Protein AF-I3I9P4-F1 (afdb_monomer_lite)

Radius of gyration: 18.47 Å; chains: 1; bounding box: 35×52×43 Å

Sequence (115 aa):
MPEIFTAGIQPRVQVLSPILERHYDFEEGPTPHVYRNDENPLLPYLCLFDSDANEWTPEDSIAETTIPWTERWLINYEFWIATGKWAGGGRHVVQRKFENPELIFDGQEAIQSNY

Foldseek 3Di:
DDDDQVPPQDDFDWDPPPQQAADPPFPQTGAHAFAADPVDRSTTGHNQDDSVVVPDDNPDDCVVGVVVSVVLSVVQSVVCVVPSDGDSDDDDPPPPPPPPVPPDDDDDDDDDDDD

pLDDT: mean 75.23, std 23.85, range [28.56, 96.94]

Secondary structure (DSSP, 8-state):
------TTTS------SSPPP--TTSTT-SSSSEE--SS-TTSPEE--S-GGGT---TTS-TTTTHHHHHHHHHHHHHHHHHHS---S------------TT-------------

Structure (mmCIF, N/CA/C/O backbone):
data_AF-I3I9P4-F1
#
_entry.id   AF-I3I9P4-F1
#
loop_
_atom_site.group_PDB
_atom_site.id
_atom_site.type_symbol
_atom_site.label_atom_id
_atom_site.label_alt_id
_atom_site.label_comp_id
_atom_site.label_asym_id
_atom_site.label_entity_id
_atom_site.label_seq_id
_atom_site.pdbx_PDB_ins_code
_atom_site.Cartn_x
_atom_site.Cartn_y
_atom_site.Cartn_z
_atom_site.occupancy
_atom_site.B_iso_or_equiv
_atom_site.auth_seq_id
_atom_site.auth_comp_id
_atom_site.auth_asym_id
_atom_site.auth_atom_id
_atom_site.pdbx_PDB_model_num
ATOM 1 N N . MET A 1 1 ? 16.601 -21.683 -18.350 1.00 36.00 1 MET A N 1
ATOM 2 C CA . MET A 1 1 ? 17.228 -21.063 -17.163 1.00 36.00 1 MET A CA 1
ATOM 3 C C . MET A 1 1 ? 16.180 -21.071 -16.068 1.00 36.00 1 MET A C 1
ATOM 5 O O . MET A 1 1 ? 15.057 -20.729 -16.410 1.00 36.00 1 MET A O 1
ATOM 9 N N . PRO A 1 2 ? 16.461 -21.525 -14.837 1.00 34.66 2 PRO A N 1
ATOM 10 C CA . PRO A 1 2 ? 15.457 -21.465 -13.785 1.00 34.66 2 PRO A CA 1
ATOM 11 C C . PRO A 1 2 ? 15.287 -20.007 -13.343 1.00 34.66 2 PRO A C 1
ATOM 13 O O . PRO A 1 2 ? 16.272 -19.292 -13.155 1.00 34.66 2 PRO A O 1
ATOM 16 N N . GLU A 1 3 ? 14.033 -19.577 -13.260 1.00 35.78 3 GLU A N 1
ATOM 17 C CA . GLU A 1 3 ? 13.611 -18.226 -12.900 1.00 35.78 3 GLU A CA 1
ATOM 18 C C . GLU A 1 3 ? 13.972 -17.944 -11.440 1.00 35.78 3 GLU A C 1
ATOM 20 O O . GLU A 1 3 ? 13.545 -18.635 -10.514 1.00 35.78 3 GLU A O 1
ATOM 25 N N . ILE A 1 4 ? 14.831 -16.950 -11.239 1.00 38.56 4 ILE A N 1
ATOM 26 C CA . ILE A 1 4 ? 15.188 -16.462 -9.914 1.00 38.56 4 ILE A CA 1
ATOM 27 C C . ILE A 1 4 ? 14.040 -15.556 -9.474 1.00 38.56 4 ILE A C 1
ATOM 29 O O . ILE A 1 4 ? 13.813 -14.517 -10.086 1.00 38.56 4 ILE A O 1
ATOM 33 N N . PHE A 1 5 ? 13.322 -15.959 -8.426 1.00 42.62 5 PHE A N 1
ATOM 34 C CA . PHE A 1 5 ? 12.265 -15.165 -7.801 1.00 42.62 5 PHE A CA 1
ATOM 35 C C . PHE A 1 5 ? 12.768 -13.747 -7.470 1.00 42.62 5 PHE A C 1
ATOM 37 O O . PHE A 1 5 ? 13.645 -13.555 -6.626 1.00 42.62 5 PHE A O 1
ATOM 44 N N . THR A 1 6 ? 12.191 -12.746 -8.130 1.00 44.41 6 THR A N 1
ATOM 45 C CA . THR A 1 6 ? 12.526 -11.310 -8.081 1.00 44.41 6 THR A CA 1
ATOM 46 C C . THR A 1 6 ? 11.890 -10.572 -6.897 1.00 44.41 6 THR A C 1
ATOM 48 O O . THR A 1 6 ? 11.662 -9.366 -6.960 1.00 44.41 6 THR A O 1
ATOM 51 N N . ALA A 1 7 ? 11.663 -11.242 -5.763 1.00 49.75 7 ALA A N 1
ATOM 52 C CA . ALA A 1 7 ? 11.090 -10.610 -4.565 1.00 49.75 7 ALA A CA 1
ATOM 53 C C . ALA A 1 7 ? 11.924 -9.414 -4.034 1.00 49.75 7 ALA A C 1
ATOM 55 O O . ALA A 1 7 ? 11.444 -8.616 -3.231 1.00 49.75 7 ALA A O 1
ATOM 56 N N . GLY A 1 8 ? 13.179 -9.269 -4.480 1.00 52.16 8 GLY A N 1
ATOM 57 C CA . GLY A 1 8 ? 14.080 -8.180 -4.100 1.00 52.16 8 GLY A CA 1
ATOM 58 C C . GLY A 1 8 ? 14.011 -6.899 -4.940 1.00 52.16 8 GLY A C 1
ATOM 59 O O . GLY A 1 8 ? 14.664 -5.936 -4.547 1.00 52.16 8 GLY A O 1
ATOM 60 N N . ILE A 1 9 ? 13.284 -6.857 -6.067 1.00 62.88 9 ILE A N 1
ATOM 61 C CA . ILE A 1 9 ? 13.367 -5.717 -7.014 1.00 62.88 9 ILE A CA 1
ATOM 62 C C . ILE A 1 9 ? 12.090 -4.859 -7.049 1.00 62.88 9 ILE A C 1
ATOM 64 O O . ILE A 1 9 ? 12.089 -3.775 -7.620 1.00 62.88 9 ILE A O 1
ATOM 68 N N . GLN A 1 10 ? 11.010 -5.286 -6.396 1.00 70.00 10 GLN A N 1
ATOM 69 C CA . GLN A 1 10 ? 9.754 -4.540 -6.427 1.00 70.00 10 GLN A CA 1
ATOM 70 C C . GLN A 1 10 ? 9.782 -3.232 -5.619 1.00 70.00 10 GLN A C 1
ATOM 72 O O . GLN A 1 10 ? 10.384 -3.195 -4.537 1.00 70.00 10 GLN A O 1
ATOM 77 N N . PRO A 1 11 ? 9.072 -2.175 -6.063 1.00 86.62 11 PRO A N 1
ATOM 78 C CA . PRO A 1 11 ? 8.908 -0.960 -5.286 1.00 86.62 11 PRO A CA 1
ATOM 79 C C . PRO A 1 11 ? 8.197 -1.272 -3.971 1.00 86.62 11 PRO A C 1
ATOM 81 O O . PRO A 1 11 ? 7.120 -1.866 -3.933 1.00 86.62 11 PRO A O 1
ATOM 84 N N . ARG A 1 12 ? 8.811 -0.851 -2.869 1.00 90.56 12 ARG A N 1
ATOM 85 C CA . ARG A 1 12 ? 8.226 -0.946 -1.535 1.00 90.56 12 ARG A CA 1
ATOM 86 C C . ARG A 1 12 ? 7.485 0.348 -1.236 1.00 90.56 12 ARG A C 1
ATOM 88 O O . ARG A 1 12 ? 8.114 1.388 -1.066 1.00 90.56 12 ARG A O 1
ATOM 95 N N . VAL A 1 13 ? 6.160 0.280 -1.171 1.00 94.62 13 VAL A N 1
ATOM 96 C CA . VAL A 1 13 ? 5.302 1.444 -0.912 1.00 94.62 13 VAL A CA 1
ATOM 97 C C . VAL A 1 13 ? 4.720 1.351 0.491 1.00 94.62 13 VAL A C 1
ATOM 99 O O . VAL A 1 13 ? 4.260 0.286 0.892 1.00 94.62 13 VAL A O 1
ATOM 102 N N . GLN A 1 14 ? 4.748 2.456 1.235 1.00 96.06 14 GLN A N 1
ATOM 103 C CA . GLN A 1 14 ? 4.234 2.557 2.603 1.00 96.06 14 GLN A CA 1
ATOM 104 C C . GLN A 1 14 ? 3.369 3.810 2.736 1.00 96.06 14 GLN A C 1
ATOM 106 O O . GLN A 1 14 ? 3.698 4.857 2.175 1.00 96.06 14 GLN A O 1
ATOM 111 N N . VAL A 1 15 ? 2.304 3.724 3.533 1.00 96.88 15 VAL A N 1
ATOM 112 C CA . VAL A 1 15 ? 1.530 4.896 3.960 1.00 96.88 15 VAL A CA 1
ATOM 113 C C . VAL A 1 15 ? 2.139 5.415 5.258 1.00 96.88 15 VAL A C 1
ATOM 115 O O . VAL A 1 15 ? 2.103 4.738 6.281 1.00 96.88 15 VAL A O 1
ATOM 118 N N . LEU A 1 16 ? 2.747 6.601 5.206 1.00 96.38 16 LEU A N 1
ATOM 119 C CA . LEU A 1 16 ? 3.430 7.193 6.364 1.00 96.38 16 LEU A CA 1
ATOM 120 C C . LEU A 1 16 ? 2.460 7.870 7.339 1.00 96.38 16 LEU A C 1
ATOM 122 O O . LEU A 1 16 ? 2.743 7.950 8.532 1.00 96.38 16 LEU A O 1
ATOM 126 N N . SER A 1 17 ? 1.348 8.401 6.826 1.00 95.00 17 SER A N 1
ATOM 127 C CA . SER A 1 17 ? 0.318 9.063 7.621 1.00 95.00 17 SER A CA 1
ATOM 128 C C . SER A 1 17 ? -1.022 9.112 6.865 1.00 95.00 17 SER A C 1
ATOM 130 O O . SER A 1 17 ? -1.005 9.457 5.680 1.00 95.00 17 SER A O 1
ATOM 132 N N . PRO A 1 18 ? -2.159 8.833 7.535 1.00 95.50 18 PRO A N 1
ATOM 133 C CA . PRO A 1 18 ? -2.226 8.220 8.865 1.00 95.50 18 PRO A CA 1
ATOM 134 C C . PRO A 1 18 ? -1.664 6.787 8.844 1.00 95.50 18 PRO A C 1
ATOM 136 O O . PRO A 1 18 ? -1.516 6.181 7.785 1.00 95.50 18 PRO A O 1
ATOM 139 N N . ILE A 1 19 ? -1.320 6.246 10.015 1.00 95.94 19 ILE A N 1
ATOM 140 C CA . ILE A 1 19 ? -0.962 4.824 10.123 1.00 95.94 19 ILE A CA 1
ATOM 141 C C . ILE A 1 19 ? -2.203 3.989 9.802 1.00 95.94 19 ILE A C 1
ATOM 143 O O . ILE A 1 19 ? -3.288 4.293 10.294 1.00 95.94 19 ILE A O 1
ATOM 147 N N . LEU A 1 20 ? -2.028 2.943 8.990 1.00 96.06 20 LEU A N 1
ATOM 148 C CA . LEU A 1 20 ? -3.117 2.057 8.588 1.00 96.06 20 LEU A CA 1
ATOM 149 C C . LEU A 1 20 ? -3.745 1.369 9.803 1.00 96.06 20 LEU A C 1
ATOM 151 O O . LEU A 1 20 ? -3.047 0.862 10.689 1.00 96.06 20 LEU A O 1
ATOM 155 N N . GLU A 1 21 ? -5.071 1.331 9.820 1.00 95.12 21 GLU A N 1
ATOM 156 C CA . GLU A 1 21 ? -5.832 0.717 10.895 1.00 95.12 21 GLU A CA 1
ATOM 157 C C . GLU A 1 21 ? -5.790 -0.811 10.812 1.00 95.12 21 GLU A C 1
ATOM 159 O O . GLU A 1 21 ? -5.560 -1.416 9.758 1.00 95.12 21 GLU A O 1
ATOM 164 N N . ARG A 1 22 ? -6.000 -1.437 11.973 1.00 93.81 22 ARG A N 1
ATOM 165 C CA . ARG A 1 22 ? -6.039 -2.888 12.122 1.00 93.81 22 ARG A CA 1
ATOM 166 C C . ARG A 1 22 ? -7.393 -3.323 12.659 1.00 93.81 22 ARG A C 1
ATOM 168 O O . ARG A 1 22 ? -7.669 -3.095 13.833 1.00 93.81 22 ARG A O 1
ATOM 175 N N . HIS A 1 23 ? -8.170 -4.009 11.830 1.00 94.69 23 HIS A N 1
ATOM 176 C CA . HIS A 1 23 ? -9.514 -4.493 12.153 1.00 94.69 23 HIS A CA 1
ATOM 177 C C . HIS A 1 23 ? -9.556 -6.014 12.027 1.00 94.69 23 HIS A C 1
ATOM 179 O O . HIS A 1 23 ? -9.600 -6.558 10.928 1.00 94.69 23 HIS A O 1
ATOM 185 N N . TYR A 1 24 ? -9.461 -6.715 13.158 1.00 92.31 24 TYR A N 1
ATOM 186 C CA . TYR A 1 24 ? -9.414 -8.187 13.205 1.00 92.31 24 TYR A CA 1
ATOM 187 C C . TYR A 1 24 ? -10.786 -8.843 13.012 1.00 92.31 24 TYR A C 1
ATOM 189 O O . TYR A 1 24 ? -10.866 -10.045 12.777 1.00 92.31 24 TYR A O 1
ATOM 197 N N . ASP A 1 25 ? -11.849 -8.064 13.162 1.00 92.38 25 ASP A N 1
ATOM 198 C CA . ASP A 1 25 ? -13.246 -8.449 12.999 1.00 92.38 25 ASP A CA 1
ATOM 199 C C . ASP A 1 25 ? -13.745 -8.294 11.554 1.00 92.38 25 ASP A C 1
ATOM 201 O O . ASP A 1 25 ? -14.819 -8.794 11.221 1.00 92.38 25 ASP A O 1
ATOM 205 N N . PHE A 1 26 ? -12.972 -7.632 10.689 1.00 91.69 26 PHE A N 1
ATOM 206 C CA . PHE A 1 26 ? -13.298 -7.492 9.272 1.00 91.69 26 PHE A CA 1
ATOM 207 C C . PHE A 1 26 ? -12.957 -8.778 8.518 1.00 91.69 26 PHE A C 1
ATOM 209 O O . PHE A 1 26 ? -12.047 -9.512 8.904 1.00 91.69 26 PHE A O 1
ATOM 216 N N . GLU A 1 27 ? -13.664 -9.030 7.412 1.00 85.88 27 GLU A N 1
ATOM 217 C CA . GLU A 1 27 ? -13.571 -10.282 6.638 1.00 85.88 27 GLU A CA 1
ATOM 218 C C . GLU A 1 27 ? -12.124 -10.631 6.250 1.00 85.88 27 GLU A C 1
ATOM 220 O O . GLU A 1 27 ? -11.731 -11.796 6.256 1.00 85.88 27 GLU A O 1
ATOM 225 N N . GLU A 1 28 ? -11.320 -9.600 5.991 1.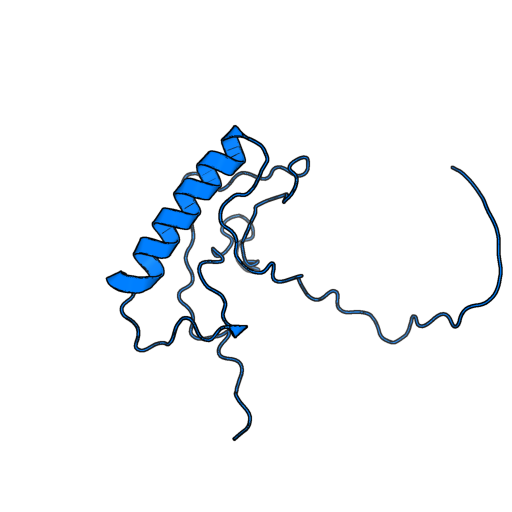00 83.25 28 GLU A N 1
ATOM 226 C CA . GLU A 1 28 ? -9.951 -9.711 5.489 1.00 83.25 28 GLU A CA 1
ATOM 227 C C . GLU A 1 28 ? -8.874 -9.234 6.471 1.00 83.25 28 GLU A C 1
ATOM 229 O O . GLU A 1 28 ? -7.745 -8.953 6.075 1.00 83.25 28 GLU A O 1
ATOM 234 N N . GLY A 1 29 ? -9.230 -9.074 7.748 1.00 80.88 29 GLY A N 1
ATOM 235 C CA . GLY A 1 29 ? -8.381 -8.457 8.768 1.00 80.88 29 GLY A CA 1
ATOM 236 C C . GLY A 1 29 ? -6.954 -9.029 8.893 1.00 80.88 29 GLY A C 1
ATOM 237 O O . GLY A 1 29 ? -6.636 -10.098 8.374 1.00 80.88 29 GLY A O 1
ATOM 238 N N . PRO A 1 30 ? -6.056 -8.378 9.659 1.00 88.56 30 PRO A N 1
ATOM 239 C CA . PRO A 1 30 ? -6.220 -7.078 10.305 1.00 88.56 30 PRO A CA 1
ATOM 240 C C . PRO A 1 30 ? -5.983 -5.882 9.377 1.00 88.56 30 PRO A C 1
ATOM 242 O O . PRO A 1 30 ? -6.548 -4.829 9.621 1.00 88.56 30 PRO A O 1
ATOM 245 N N . THR A 1 31 ? -5.178 -6.017 8.329 1.00 90.62 31 THR A N 1
ATOM 246 C CA . THR A 1 31 ? -5.002 -4.985 7.298 1.00 90.62 31 THR A CA 1
ATOM 247 C C . THR A 1 31 ? -4.919 -5.722 5.964 1.00 90.62 31 THR A C 1
ATOM 249 O O . THR A 1 31 ? -4.038 -6.578 5.826 1.00 90.62 31 THR A O 1
ATOM 252 N N . PRO A 1 32 ? -5.817 -5.448 5.008 1.00 90.50 32 PRO A N 1
ATOM 253 C CA . PRO A 1 32 ? -5.889 -6.209 3.772 1.00 90.50 32 PRO A CA 1
ATOM 254 C C . PRO A 1 32 ? -4.683 -5.896 2.891 1.00 90.50 32 PRO A C 1
ATOM 2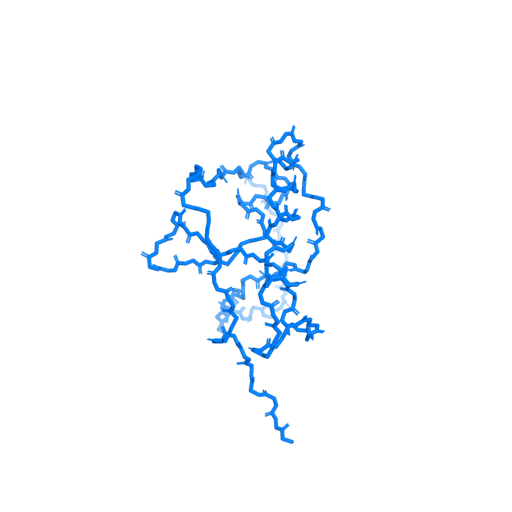56 O O . PRO A 1 32 ? -4.181 -4.773 2.885 1.00 90.50 32 PRO A O 1
ATOM 259 N N . HIS A 1 33 ? -4.235 -6.888 2.122 1.00 89.69 33 HIS A N 1
ATOM 260 C CA . HIS A 1 33 ? -3.281 -6.685 1.029 1.00 89.69 33 HIS A CA 1
ATOM 261 C C . HIS A 1 33 ? -2.018 -5.893 1.404 1.00 89.69 33 HIS A C 1
ATOM 263 O O . HIS A 1 33 ? -1.647 -4.922 0.739 1.00 89.69 33 HIS A O 1
ATOM 269 N N . VAL A 1 34 ? -1.319 -6.343 2.448 1.00 90.69 34 VAL A N 1
ATOM 270 C CA . VAL A 1 34 ? -0.004 -5.817 2.825 1.00 90.69 34 VAL A CA 1
ATOM 271 C C . VAL A 1 34 ? 1.023 -6.926 3.064 1.00 90.69 34 VAL A C 1
ATOM 273 O O . VAL A 1 34 ? 0.707 -8.012 3.549 1.00 90.69 34 VAL A O 1
ATOM 276 N N . TYR A 1 35 ? 2.285 -6.629 2.772 1.00 86.19 35 TYR A N 1
ATOM 277 C CA . TYR A 1 35 ? 3.441 -7.434 3.144 1.00 86.19 35 TYR A CA 1
ATOM 278 C C . TYR A 1 35 ? 4.019 -6.958 4.477 1.00 86.19 35 TYR A C 1
ATOM 280 O O . TYR A 1 35 ? 4.086 -5.761 4.773 1.00 86.19 35 TYR A O 1
ATOM 288 N N . ARG A 1 36 ? 4.486 -7.915 5.281 1.00 85.94 36 ARG A N 1
ATOM 289 C CA . ARG A 1 36 ? 5.146 -7.635 6.556 1.00 85.94 36 ARG A CA 1
ATOM 290 C C . ARG A 1 36 ? 6.411 -6.808 6.323 1.00 85.94 36 ARG A C 1
ATOM 292 O O . ARG A 1 36 ? 7.220 -7.126 5.458 1.00 85.94 36 ARG A O 1
ATOM 299 N N . ASN A 1 37 ? 6.581 -5.780 7.144 1.00 88.81 37 ASN A N 1
ATOM 300 C CA . ASN A 1 37 ? 7.846 -5.088 7.317 1.00 88.81 37 ASN A CA 1
ATOM 301 C C . ASN A 1 37 ? 8.414 -5.476 8.688 1.00 88.81 37 ASN A C 1
ATOM 303 O O . ASN A 1 37 ? 7.883 -5.054 9.716 1.00 88.81 37 ASN A O 1
ATOM 307 N N . ASP A 1 38 ? 9.457 -6.305 8.697 1.00 88.50 38 ASP A N 1
ATOM 308 C CA . ASP A 1 38 ? 10.083 -6.793 9.933 1.00 88.50 38 ASP A CA 1
ATOM 309 C C . ASP A 1 38 ? 10.827 -5.687 10.695 1.00 88.50 38 ASP A C 1
ATOM 311 O O . ASP A 1 38 ? 10.946 -5.757 11.917 1.00 88.50 38 ASP A O 1
ATOM 315 N N . GLU A 1 39 ? 11.279 -4.640 9.998 1.00 91.75 39 GLU A N 1
ATOM 316 C CA . GLU A 1 39 ? 11.969 -3.500 10.611 1.00 91.75 39 GLU A CA 1
ATOM 317 C C . GLU A 1 39 ? 10.987 -2.564 11.323 1.00 91.75 39 GLU A C 1
ATOM 319 O O . GLU A 1 39 ? 11.280 -2.040 12.398 1.00 91.75 39 GLU A O 1
ATOM 324 N N . ASN A 1 40 ? 9.805 -2.355 10.736 1.00 92.69 40 ASN A N 1
ATOM 325 C CA . ASN A 1 40 ? 8.750 -1.549 11.340 1.00 92.69 40 ASN A CA 1
ATOM 326 C C . ASN A 1 40 ? 7.354 -2.109 11.020 1.00 92.69 40 ASN A C 1
ATOM 328 O O . ASN A 1 40 ? 6.755 -1.740 10.005 1.00 92.69 40 ASN A O 1
ATOM 332 N N . PRO A 1 41 ? 6.778 -2.928 11.919 1.00 90.12 41 PRO A N 1
ATOM 333 C CA . PRO A 1 41 ? 5.459 -3.521 11.715 1.00 90.12 41 PRO A CA 1
ATOM 334 C C . PRO A 1 41 ? 4.303 -2.517 11.589 1.00 90.12 41 PRO A C 1
ATOM 336 O O . PRO A 1 41 ? 3.229 -2.905 11.130 1.00 90.12 41 PRO A O 1
ATOM 339 N N . LEU A 1 42 ? 4.476 -1.256 12.009 1.00 92.75 42 LEU A N 1
ATOM 340 C CA . LEU A 1 42 ? 3.459 -0.205 11.847 1.00 92.75 42 LEU A CA 1
ATOM 341 C C . LEU A 1 42 ? 3.422 0.372 10.427 1.00 92.75 42 LEU A C 1
ATOM 343 O O . LEU A 1 42 ? 2.439 1.004 10.059 1.00 92.75 42 LEU A O 1
ATOM 347 N N . LEU A 1 43 ? 4.468 0.141 9.632 1.00 94.62 43 LEU A N 1
ATOM 348 C CA . LEU A 1 43 ? 4.575 0.595 8.249 1.00 94.62 43 LEU A CA 1
ATOM 349 C C . LEU A 1 43 ? 4.750 -0.624 7.332 1.00 94.62 43 LEU A C 1
ATOM 351 O O . LEU A 1 43 ? 5.862 -0.875 6.852 1.00 94.62 43 LEU A O 1
ATOM 355 N N . PRO A 1 44 ? 3.698 -1.428 7.113 1.00 93.81 44 PRO A N 1
ATOM 356 C CA . PRO A 1 44 ? 3.786 -2.557 6.201 1.00 93.81 44 PRO A CA 1
ATOM 357 C C . PRO A 1 44 ? 3.910 -2.068 4.747 1.00 93.81 44 PRO A C 1
ATOM 359 O O . PRO A 1 44 ? 3.611 -0.911 4.442 1.00 93.81 44 PRO A O 1
ATOM 362 N N . TYR A 1 45 ? 4.361 -2.942 3.847 1.00 92.94 45 TYR A N 1
ATOM 363 C CA . TYR A 1 45 ? 4.448 -2.610 2.424 1.00 92.94 45 TYR A CA 1
ATOM 364 C C . TYR A 1 45 ? 3.140 -2.958 1.716 1.00 92.94 45 TYR A C 1
ATOM 366 O O . TYR A 1 45 ? 2.601 -4.037 1.940 1.00 92.94 45 TYR A O 1
ATOM 374 N N . LEU A 1 46 ? 2.632 -2.087 0.850 1.00 92.81 46 LEU A N 1
ATOM 375 C CA . LEU A 1 46 ? 1.391 -2.356 0.119 1.00 92.81 46 LEU A CA 1
ATOM 376 C C . LEU A 1 46 ? 1.570 -3.502 -0.890 1.00 92.81 46 LEU A C 1
ATOM 378 O O . LEU A 1 46 ? 2.589 -3.582 -1.580 1.00 92.81 46 LEU A O 1
ATOM 382 N N . CYS A 1 47 ? 0.565 -4.371 -0.998 1.00 88.88 47 CYS A N 1
ATOM 383 C CA . CYS A 1 47 ? 0.468 -5.365 -2.064 1.00 88.88 47 CYS A CA 1
ATOM 384 C C . CYS A 1 47 ? -0.209 -4.732 -3.284 1.00 88.88 47 CYS A C 1
ATOM 386 O O . CYS A 1 47 ? -1.434 -4.642 -3.339 1.00 88.88 47 CYS A O 1
ATOM 388 N N . LEU A 1 48 ? 0.600 -4.227 -4.222 1.00 90.12 48 LEU A N 1
ATOM 389 C CA . LEU A 1 48 ? 0.121 -3.440 -5.369 1.00 90.12 48 LEU A CA 1
ATOM 390 C C . LEU A 1 48 ? -0.025 -4.228 -6.673 1.00 90.12 48 LEU A C 1
ATOM 392 O O . LEU A 1 48 ? -0.757 -3.793 -7.555 1.00 90.12 48 LEU A O 1
ATOM 396 N N . PHE A 1 49 ? 0.680 -5.344 -6.809 1.00 79.69 49 PHE A N 1
ATOM 397 C CA . PHE A 1 49 ? 0.670 -6.176 -8.006 1.00 79.69 49 PHE A CA 1
ATOM 398 C C . PHE A 1 49 ? 0.981 -7.619 -7.636 1.00 79.69 49 PHE A C 1
ATOM 400 O O . PHE A 1 49 ? 1.461 -7.908 -6.530 1.00 79.69 49 PHE A O 1
ATOM 407 N N . ASP A 1 50 ? 0.724 -8.514 -8.578 1.00 76.06 50 ASP A N 1
ATOM 408 C CA . ASP A 1 50 ? 0.960 -9.933 -8.405 1.00 76.06 50 ASP A CA 1
ATOM 409 C C . ASP A 1 50 ? 2.288 -10.360 -9.045 1.00 76.06 50 ASP A C 1
ATOM 411 O O . ASP A 1 50 ? 2.422 -10.443 -10.270 1.00 76.06 50 ASP A O 1
ATOM 415 N N . SER A 1 51 ? 3.292 -10.638 -8.207 1.00 66.19 51 SER A N 1
ATOM 416 C CA . SER A 1 51 ? 4.628 -11.029 -8.674 1.00 66.19 51 SER A CA 1
ATOM 417 C C . SER A 1 51 ? 4.615 -12.321 -9.488 1.00 66.19 51 SER A C 1
ATOM 419 O O . SER A 1 51 ? 5.418 -12.471 -10.405 1.00 66.19 51 SER A O 1
ATOM 421 N N . ASP A 1 52 ? 3.688 -13.235 -9.191 1.00 68.06 52 ASP A N 1
ATOM 422 C CA . ASP A 1 52 ? 3.585 -14.530 -9.870 1.00 68.06 52 ASP A CA 1
ATOM 423 C C . ASP A 1 52 ? 2.834 -14.414 -11.209 1.00 68.06 52 ASP A C 1
ATOM 425 O O . ASP A 1 52 ? 2.856 -15.338 -12.022 1.00 68.06 52 ASP A O 1
ATOM 429 N N . ALA A 1 53 ? 2.157 -13.286 -11.456 1.00 73.12 53 ALA A N 1
ATOM 430 C CA . ALA A 1 53 ? 1.519 -12.981 -12.737 1.00 73.12 53 ALA A CA 1
ATOM 431 C C . ALA A 1 53 ? 2.423 -12.174 -13.691 1.00 73.12 53 ALA A C 1
ATOM 433 O O . ALA A 1 53 ? 1.994 -11.866 -14.802 1.00 73.12 53 ALA A O 1
ATOM 434 N N . ASN A 1 54 ? 3.663 -11.859 -13.286 1.00 72.31 54 ASN A N 1
ATOM 435 C CA . ASN A 1 54 ? 4.625 -11.074 -14.070 1.00 72.31 54 ASN A CA 1
ATOM 436 C C . ASN A 1 54 ? 4.046 -9.723 -14.550 1.00 72.31 54 ASN A C 1
ATOM 438 O O . ASN A 1 54 ? 4.305 -9.284 -15.670 1.00 72.31 54 ASN A O 1
ATOM 442 N N . GLU A 1 55 ? 3.234 -9.084 -13.701 1.00 76.69 55 GLU A N 1
ATOM 443 C CA . GLU A 1 55 ? 2.564 -7.802 -13.978 1.00 76.69 55 GLU A CA 1
ATOM 444 C C . GLU A 1 55 ? 3.506 -6.593 -13.921 1.00 76.69 55 GLU A C 1
ATOM 446 O O . GLU A 1 55 ? 3.104 -5.493 -14.293 1.00 76.69 55 GLU A O 1
ATOM 451 N N . TRP A 1 56 ? 4.731 -6.784 -13.426 1.00 84.44 56 TRP A N 1
ATOM 452 C CA . TRP A 1 56 ? 5.689 -5.710 -13.203 1.00 84.44 56 TRP A CA 1
ATOM 453 C C . TRP A 1 56 ? 7.135 -6.180 -13.391 1.00 84.44 56 TRP A C 1
ATOM 455 O O . TRP A 1 56 ? 7.514 -7.248 -12.894 1.00 84.44 56 TRP A O 1
ATOM 465 N N . THR A 1 57 ? 7.961 -5.353 -14.033 1.00 82.56 57 THR A N 1
ATOM 466 C CA . THR A 1 57 ? 9.420 -5.510 -14.106 1.00 82.56 57 THR A CA 1
ATOM 467 C C . THR A 1 57 ? 10.154 -4.222 -13.701 1.00 82.56 57 THR A C 1
ATOM 469 O O . THR A 1 57 ? 9.568 -3.140 -13.706 1.00 82.56 57 THR A O 1
ATOM 472 N N . PRO A 1 58 ? 11.458 -4.289 -13.364 1.00 84.50 58 PRO A N 1
ATOM 473 C CA . PRO A 1 58 ? 12.249 -3.110 -12.980 1.00 84.50 58 PRO A CA 1
ATOM 474 C C . PRO A 1 58 ? 12.363 -2.028 -14.058 1.00 84.50 58 PRO A C 1
ATOM 476 O O . PRO A 1 58 ? 12.736 -0.894 -13.757 1.00 84.50 58 PRO A O 1
ATOM 479 N N . GLU A 1 59 ? 12.073 -2.379 -15.307 1.00 86.88 59 GLU A N 1
ATOM 480 C CA . GLU A 1 59 ? 12.052 -1.472 -16.4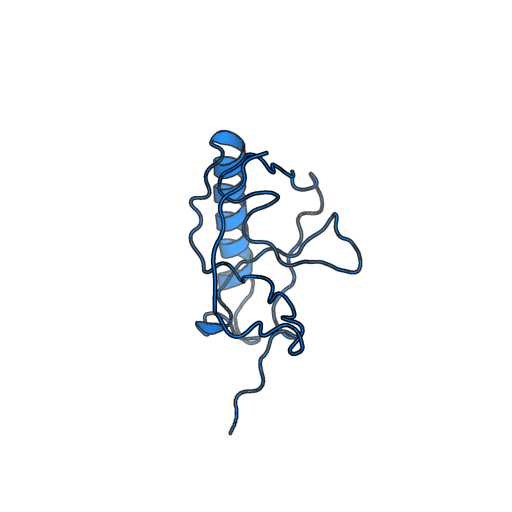49 1.00 86.88 59 GLU A CA 1
ATOM 481 C C . GLU A 1 59 ? 10.734 -0.687 -16.557 1.00 86.88 59 GLU A C 1
ATOM 483 O O . GLU A 1 59 ? 10.688 0.318 -17.272 1.00 86.88 59 GLU A O 1
ATOM 488 N N . ASP A 1 60 ? 9.683 -1.103 -15.844 1.00 88.12 60 ASP A N 1
ATOM 489 C CA . ASP A 1 60 ? 8.384 -0.443 -15.889 1.00 88.12 60 ASP A CA 1
ATOM 490 C C . ASP A 1 60 ? 8.401 0.906 -15.163 1.00 88.12 60 ASP A C 1
ATOM 492 O O . ASP A 1 60 ? 8.896 1.069 -14.042 1.00 88.12 60 ASP A O 1
ATOM 496 N N . SER A 1 61 ? 7.775 1.902 -15.792 1.00 91.38 61 SER A N 1
ATOM 497 C CA . SER A 1 61 ? 7.622 3.231 -15.210 1.00 91.38 61 SER A CA 1
ATOM 498 C C . SER A 1 61 ? 6.735 3.175 -13.969 1.00 91.38 61 SER A C 1
ATOM 500 O O . SER A 1 61 ? 5.553 2.827 -14.047 1.00 91.38 61 SER A O 1
ATOM 502 N N . ILE A 1 62 ? 7.259 3.620 -12.822 1.00 92.50 62 ILE A N 1
ATOM 503 C CA . ILE A 1 62 ? 6.466 3.730 -11.587 1.00 92.50 62 ILE A CA 1
ATOM 504 C C . ILE A 1 62 ? 5.255 4.657 -11.756 1.00 92.50 62 ILE A C 1
ATOM 506 O O . ILE A 1 62 ? 4.237 4.452 -11.099 1.00 92.50 62 ILE A O 1
ATOM 510 N N . ALA A 1 63 ? 5.341 5.651 -12.646 1.00 95.31 63 ALA A N 1
ATOM 511 C CA . ALA A 1 63 ? 4.250 6.585 -12.911 1.00 95.31 63 ALA A CA 1
ATOM 512 C C . ALA A 1 63 ? 3.065 5.912 -13.621 1.00 95.31 63 ALA A C 1
ATOM 514 O O . ALA A 1 63 ? 1.929 6.338 -13.440 1.00 95.31 63 ALA A O 1
ATOM 515 N N . GLU A 1 64 ? 3.321 4.857 -14.395 1.00 93.06 64 GLU A N 1
ATOM 516 C CA . GLU A 1 64 ? 2.302 4.123 -15.156 1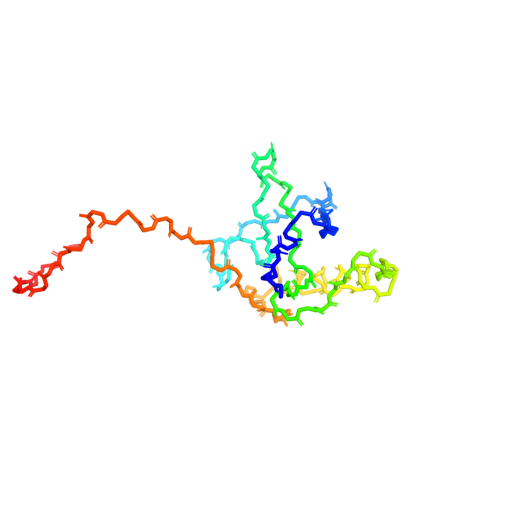.00 93.06 64 GLU A CA 1
ATOM 517 C C . GLU A 1 64 ? 1.833 2.849 -14.435 1.00 93.06 64 GLU A C 1
ATOM 519 O O . GLU A 1 64 ? 0.802 2.282 -14.791 1.00 93.06 64 GLU A O 1
ATOM 524 N N . THR A 1 65 ? 2.552 2.427 -13.389 1.00 91.56 65 THR A N 1
ATOM 525 C CA . THR A 1 65 ? 2.300 1.186 -12.640 1.00 91.56 65 THR A CA 1
ATOM 526 C C . THR A 1 65 ? 2.051 1.458 -11.155 1.00 91.56 65 THR A C 1
ATOM 528 O O . THR A 1 65 ? 0.913 1.536 -10.698 1.00 91.56 65 THR A O 1
ATOM 531 N N . THR A 1 66 ? 3.118 1.670 -10.386 1.00 92.31 66 THR A N 1
ATOM 532 C CA . THR A 1 66 ? 3.104 1.760 -8.920 1.00 92.31 66 THR A CA 1
ATOM 533 C C . THR A 1 66 ? 2.210 2.886 -8.406 1.00 92.31 66 THR A C 1
ATOM 535 O O . THR A 1 66 ? 1.451 2.677 -7.461 1.00 92.31 66 THR A O 1
ATOM 538 N N . ILE A 1 67 ? 2.271 4.071 -9.019 1.00 95.06 67 ILE A N 1
ATOM 539 C CA . ILE A 1 67 ? 1.456 5.225 -8.622 1.00 95.06 67 ILE A CA 1
ATOM 540 C C . ILE A 1 67 ? -0.047 4.947 -8.816 1.00 95.06 67 ILE A C 1
ATOM 542 O O . ILE A 1 67 ? -0.775 5.012 -7.822 1.00 95.06 67 ILE A O 1
ATOM 546 N N . PRO A 1 68 ? -0.543 4.579 -10.016 1.00 94.94 68 PRO A N 1
ATOM 547 C CA . PRO A 1 68 ? -1.965 4.278 -10.191 1.00 94.94 68 PRO A CA 1
ATOM 548 C C . PRO A 1 68 ? -2.428 3.028 -9.424 1.00 94.94 68 PRO A C 1
ATOM 550 O O . PRO A 1 68 ? -3.586 2.958 -9.017 1.00 94.94 68 PRO A O 1
ATOM 553 N N . TRP A 1 69 ? -1.566 2.037 -9.176 1.00 94.12 69 TRP A N 1
ATOM 554 C CA . TRP A 1 69 ? -1.929 0.911 -8.303 1.00 94.12 69 TRP A CA 1
ATOM 555 C C . TRP A 1 69 ? -2.048 1.329 -6.837 1.00 94.12 69 TRP A C 1
ATOM 557 O O . TRP A 1 69 ? -2.969 0.884 -6.156 1.00 94.12 69 TRP A O 1
ATOM 567 N N . THR A 1 70 ? -1.181 2.230 -6.366 1.00 96.06 70 THR A N 1
ATOM 568 C CA . THR A 1 70 ? -1.282 2.809 -5.017 1.00 96.06 70 THR A CA 1
ATOM 569 C C . THR A 1 70 ? -2.594 3.570 -4.849 1.00 96.06 70 THR A C 1
ATOM 571 O O . THR A 1 70 ? -3.277 3.384 -3.847 1.00 96.06 70 THR A O 1
ATOM 574 N N . GLU A 1 71 ? -2.986 4.380 -5.836 1.00 96.69 71 GLU A N 1
ATOM 575 C CA . GLU A 1 71 ? -4.278 5.079 -5.836 1.00 96.69 71 GLU A CA 1
ATOM 576 C C . GLU A 1 71 ? -5.448 4.096 -5.678 1.00 96.69 71 GLU A C 1
ATOM 578 O O . GLU A 1 71 ? -6.280 4.252 -4.782 1.00 96.69 71 GLU A O 1
ATOM 583 N N . ARG A 1 72 ? -5.490 3.043 -6.504 1.00 95.25 72 ARG A N 1
ATOM 584 C CA . ARG A 1 72 ? -6.546 2.023 -6.420 1.00 95.25 72 ARG A CA 1
ATOM 585 C C . ARG A 1 72 ? -6.547 1.311 -5.076 1.00 95.25 72 ARG A C 1
ATOM 587 O O . ARG A 1 72 ? -7.621 1.066 -4.530 1.00 95.25 72 ARG A O 1
ATOM 594 N N . TRP A 1 73 ? -5.373 0.980 -4.546 1.00 95.38 73 TRP A N 1
ATOM 595 C CA . TRP A 1 73 ? -5.255 0.357 -3.232 1.00 95.38 73 TRP A CA 1
ATOM 596 C C . TRP A 1 73 ? -5.853 1.265 -2.149 1.00 95.38 73 TRP A C 1
ATOM 598 O O . TRP A 1 73 ? -6.675 0.802 -1.364 1.00 95.38 73 TRP A O 1
ATOM 608 N N . LEU A 1 74 ? -5.533 2.566 -2.163 1.00 96.94 74 LEU A N 1
ATOM 609 C CA . LEU A 1 74 ? -6.061 3.542 -1.202 1.00 96.94 74 LEU A CA 1
ATOM 610 C C . LEU A 1 74 ? -7.586 3.683 -1.293 1.00 96.94 74 LEU A C 1
ATOM 612 O O . LEU A 1 74 ? -8.257 3.680 -0.267 1.00 96.94 74 LEU A O 1
ATOM 616 N N . ILE A 1 75 ? -8.156 3.733 -2.501 1.00 96.69 75 ILE A N 1
ATOM 617 C CA . ILE A 1 75 ? -9.618 3.783 -2.686 1.00 96.69 75 ILE A CA 1
ATOM 618 C C . ILE A 1 75 ? -10.294 2.543 -2.081 1.00 96.69 75 ILE A C 1
ATOM 620 O O . ILE A 1 75 ? -11.311 2.657 -1.396 1.00 96.69 75 ILE A O 1
ATOM 624 N N . ASN A 1 76 ? -9.728 1.355 -2.310 1.00 95.69 76 ASN A N 1
ATOM 625 C CA . ASN A 1 76 ? -10.262 0.112 -1.749 1.00 95.69 76 ASN A CA 1
ATOM 626 C C . ASN A 1 76 ? -10.054 0.016 -0.236 1.00 95.69 76 ASN A C 1
ATOM 628 O O . ASN A 1 76 ? -10.911 -0.533 0.451 1.00 95.69 76 ASN A O 1
ATOM 632 N N . TYR A 1 77 ? -8.967 0.579 0.290 1.00 96.44 77 TYR A N 1
ATOM 633 C CA . TYR A 1 77 ? -8.734 0.685 1.725 1.00 96.44 77 TYR A CA 1
ATOM 634 C C . TYR A 1 77 ? -9.795 1.553 2.407 1.00 96.44 77 TYR A C 1
ATOM 636 O O . TYR A 1 77 ? -10.388 1.115 3.387 1.00 96.44 77 TYR A O 1
ATOM 644 N N . GLU A 1 78 ? -10.113 2.729 1.861 1.00 96.94 78 GLU A N 1
ATOM 645 C CA . GLU A 1 78 ? -11.185 3.581 2.402 1.00 96.94 78 GLU A CA 1
ATOM 646 C C . GLU A 1 78 ? -12.548 2.872 2.358 1.00 96.94 78 GLU A C 1
ATOM 648 O O . GLU A 1 78 ? -13.332 2.926 3.308 1.00 96.94 78 GLU A O 1
ATOM 653 N N . PHE A 1 79 ? -12.821 2.137 1.276 1.00 95.94 79 PHE A N 1
ATOM 654 C CA . PHE A 1 79 ? -14.027 1.316 1.177 1.00 95.94 79 PHE A CA 1
ATOM 655 C C . PHE A 1 79 ? -14.049 0.182 2.213 1.00 95.94 79 PHE A C 1
ATOM 657 O O . PHE A 1 79 ? -15.091 -0.093 2.812 1.00 95.94 79 PHE A O 1
ATOM 664 N N . TRP A 1 80 ? -12.906 -0.459 2.453 1.00 96.00 80 TRP A N 1
ATOM 665 C CA . TRP A 1 80 ? -12.750 -1.499 3.466 1.00 96.00 80 TRP A CA 1
ATOM 666 C C . TRP A 1 80 ? -12.964 -0.950 4.877 1.00 96.00 80 TRP A C 1
ATOM 668 O O . TRP A 1 80 ? -13.726 -1.549 5.631 1.00 96.00 80 TRP A O 1
ATOM 678 N N . ILE A 1 81 ? -12.414 0.224 5.203 1.00 96.50 81 ILE A N 1
ATOM 679 C CA . ILE A 1 81 ? -12.698 0.925 6.467 1.00 96.50 81 ILE A CA 1
ATOM 680 C C . ILE A 1 81 ? -14.199 1.195 6.620 1.00 96.50 81 ILE A C 1
ATOM 682 O O . ILE A 1 81 ? -14.766 0.978 7.690 1.00 96.50 81 ILE A O 1
ATOM 686 N N . ALA A 1 82 ? -14.866 1.630 5.549 1.00 96.25 82 ALA A N 1
ATOM 687 C CA . ALA A 1 82 ? -16.284 1.975 5.592 1.00 96.25 82 ALA A CA 1
ATOM 688 C C . ALA A 1 82 ? -17.228 0.763 5.693 1.00 96.25 82 ALA A C 1
ATOM 690 O O . ALA A 1 82 ? -18.337 0.896 6.214 1.00 96.25 82 ALA A O 1
ATOM 691 N N . THR A 1 83 ? -16.841 -0.397 5.154 1.00 95.44 83 THR A N 1
ATOM 692 C CA . THR A 1 83 ? -17.765 -1.532 4.944 1.00 95.44 83 THR A CA 1
ATOM 693 C C . THR A 1 83 ? -17.359 -2.830 5.629 1.00 95.44 83 THR A C 1
ATOM 695 O O . THR A 1 83 ? -18.173 -3.751 5.713 1.00 95.44 83 THR A O 1
ATOM 698 N N . GLY A 1 84 ? -16.113 -2.934 6.081 1.00 94.75 84 GLY A N 1
ATOM 699 C CA . GLY A 1 84 ? -15.528 -4.172 6.581 1.00 94.75 84 GLY A CA 1
ATOM 700 C C . GLY A 1 84 ? -15.162 -5.197 5.505 1.00 94.75 84 GLY A C 1
ATOM 701 O O . GLY A 1 84 ? -14.780 -6.317 5.847 1.00 94.75 84 GLY A O 1
ATOM 702 N N . LYS A 1 85 ? -15.290 -4.845 4.216 1.00 92.88 85 LYS A N 1
ATOM 703 C CA . LYS A 1 85 ? -15.100 -5.754 3.076 1.00 92.88 85 LYS A CA 1
ATOM 704 C C . LYS A 1 85 ? -14.091 -5.205 2.084 1.00 92.88 85 LYS A C 1
ATOM 706 O O . LYS A 1 85 ? -14.168 -4.043 1.689 1.00 92.88 85 LYS A O 1
ATOM 711 N N . TRP A 1 86 ? -13.161 -6.049 1.656 1.00 92.38 86 TRP A N 1
ATOM 712 C CA . TRP A 1 86 ? -12.185 -5.676 0.642 1.00 92.38 86 TRP A CA 1
ATOM 713 C C . TRP A 1 86 ? -12.767 -5.852 -0.765 1.00 92.38 86 TRP A C 1
ATOM 715 O O . TRP A 1 86 ? -13.375 -6.873 -1.079 1.00 92.38 86 TRP A O 1
ATOM 725 N N . ALA A 1 87 ? -12.583 -4.843 -1.619 1.00 89.06 87 ALA A N 1
ATOM 726 C CA . ALA A 1 87 ? -13.061 -4.843 -3.005 1.00 89.06 87 ALA A CA 1
ATOM 727 C C . ALA A 1 87 ? -11.923 -4.744 -4.040 1.00 89.06 87 ALA A C 1
ATOM 729 O O . ALA A 1 87 ? -12.184 -4.716 -5.243 1.00 89.06 87 ALA A O 1
ATOM 730 N N . GLY A 1 88 ? -10.662 -4.709 -3.589 1.00 83.38 88 GLY A N 1
ATOM 731 C CA . GLY A 1 88 ? -9.499 -4.426 -4.438 1.00 83.38 88 GLY A CA 1
ATOM 73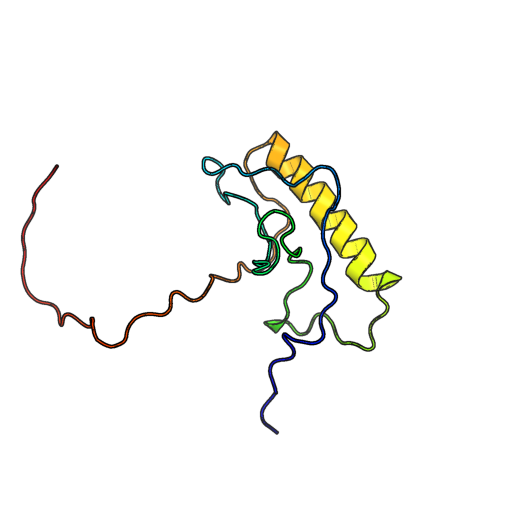2 C C . GLY A 1 88 ? -9.011 -5.598 -5.286 1.00 83.38 88 GLY A C 1
ATOM 733 O O . GLY A 1 88 ? -8.147 -5.401 -6.139 1.00 83.38 88 GLY A O 1
ATOM 734 N N . GLY A 1 89 ? -9.565 -6.798 -5.088 1.00 80.31 89 GLY A N 1
ATOM 735 C CA . GLY A 1 89 ? -9.066 -8.021 -5.716 1.00 80.31 89 GLY A CA 1
ATOM 736 C C . GLY A 1 89 ? -7.609 -8.308 -5.332 1.00 80.31 89 GLY A C 1
ATOM 737 O O . GLY A 1 89 ? -7.129 -7.830 -4.311 1.00 80.31 89 GLY A O 1
ATOM 738 N N . GLY A 1 90 ? -6.904 -9.067 -6.178 1.00 72.81 90 GLY A N 1
ATOM 739 C CA . GLY A 1 90 ? -5.515 -9.492 -5.964 1.00 72.81 90 GLY A CA 1
ATOM 740 C C . GLY A 1 90 ? -5.406 -10.850 -5.264 1.00 72.81 90 GLY A C 1
ATOM 741 O O . GLY A 1 90 ? -6.301 -11.263 -4.527 1.00 72.81 90 GLY A O 1
ATOM 742 N N . ARG A 1 91 ? -4.310 -11.582 -5.498 1.00 66.81 91 ARG A N 1
ATOM 743 C CA . ARG A 1 91 ? -4.056 -12.830 -4.766 1.00 66.81 91 ARG A CA 1
ATOM 744 C C . ARG A 1 91 ? -3.531 -12.516 -3.371 1.00 66.81 91 ARG A C 1
ATOM 746 O O . ARG A 1 91 ? -2.577 -11.758 -3.204 1.00 66.81 91 ARG A O 1
ATOM 753 N N . HIS A 1 92 ? -4.127 -13.144 -2.360 1.00 57.84 92 HIS A N 1
ATOM 754 C CA . HIS A 1 92 ? -3.546 -13.146 -1.025 1.00 57.84 92 HIS A CA 1
ATOM 755 C C . HIS A 1 92 ? -2.266 -13.967 -1.065 1.00 57.84 92 HIS A C 1
ATOM 757 O O . HIS A 1 92 ? -2.305 -15.182 -1.278 1.00 57.84 92 HIS A O 1
ATOM 763 N N . VAL A 1 93 ? -1.131 -13.332 -0.784 1.00 53.44 93 VAL A N 1
ATOM 764 C CA . VAL A 1 93 ? 0.030 -14.091 -0.336 1.00 53.44 93 VAL A CA 1
ATOM 765 C C . VAL A 1 93 ? -0.298 -14.648 1.046 1.00 53.44 93 VAL A C 1
ATOM 767 O O . VAL A 1 93 ? -0.166 -13.981 2.071 1.00 53.44 93 VAL A O 1
ATOM 770 N N . VAL A 1 94 ? -0.771 -15.892 1.099 1.00 44.84 94 VAL A N 1
ATOM 771 C CA . VAL A 1 94 ? -0.763 -16.645 2.353 1.00 44.84 94 VAL A CA 1
ATOM 772 C C . VAL A 1 94 ? 0.688 -16.646 2.821 1.00 44.84 94 VAL A C 1
ATOM 774 O O . VAL A 1 94 ? 1.547 -17.237 2.165 1.00 44.84 94 VAL A O 1
ATOM 777 N N . GLN A 1 95 ? 0.985 -15.937 3.920 1.00 42.81 95 GLN A N 1
ATOM 778 C CA . GLN A 1 95 ? 2.283 -16.061 4.579 1.00 42.81 95 GLN A CA 1
ATOM 779 C C . GLN A 1 95 ? 2.473 -17.552 4.808 1.00 42.81 95 GLN A C 1
ATOM 781 O O . GLN A 1 95 ? 1.684 -18.170 5.526 1.00 42.81 95 GLN A O 1
ATOM 786 N N . ARG A 1 96 ? 3.462 -18.139 4.129 1.00 34.66 96 ARG A N 1
ATOM 787 C CA . ARG A 1 96 ? 3.781 -19.553 4.269 1.00 34.66 96 ARG A CA 1
ATOM 788 C C . ARG A 1 96 ? 3.972 -19.799 5.758 1.00 34.66 96 ARG A C 1
ATOM 790 O O . ARG A 1 96 ? 4.943 -19.321 6.342 1.00 34.66 96 ARG A O 1
ATOM 797 N N . LYS A 1 97 ? 3.028 -20.503 6.387 1.00 31.50 97 LYS A N 1
ATOM 798 C CA . LYS A 1 97 ? 3.303 -21.119 7.678 1.00 31.50 97 LYS A CA 1
ATOM 799 C C . LYS A 1 97 ? 4.484 -22.030 7.390 1.00 31.50 97 LYS A C 1
ATOM 801 O O . LYS A 1 97 ? 4.398 -22.862 6.490 1.00 31.50 97 LYS A O 1
ATOM 806 N N . PHE A 1 98 ? 5.608 -21.821 8.061 1.00 35.06 98 PHE A N 1
ATOM 807 C CA . PHE A 1 98 ? 6.636 -22.846 8.086 1.00 35.06 98 PHE A CA 1
ATOM 808 C C . PHE A 1 98 ? 5.986 -24.053 8.768 1.00 35.06 98 PHE A C 1
ATOM 810 O O . PHE A 1 98 ? 5.888 -24.102 9.992 1.00 35.06 98 PHE A O 1
ATOM 817 N N . GLU A 1 99 ? 5.423 -24.961 7.973 1.00 36.59 99 GLU A N 1
ATOM 818 C CA . GLU A 1 99 ? 5.025 -26.277 8.442 1.00 36.59 99 GLU A CA 1
ATOM 819 C C . GLU A 1 99 ? 6.306 -26.953 8.911 1.00 36.59 99 GLU A C 1
ATOM 821 O O . GLU A 1 99 ? 7.238 -27.167 8.136 1.00 36.59 99 GLU A O 1
ATOM 826 N N . ASN A 1 100 ? 6.383 -27.195 10.217 1.00 38.75 100 ASN A N 1
ATOM 827 C CA . ASN A 1 100 ? 7.446 -27.990 10.796 1.00 38.75 100 ASN A CA 1
ATOM 828 C C . ASN A 1 100 ? 7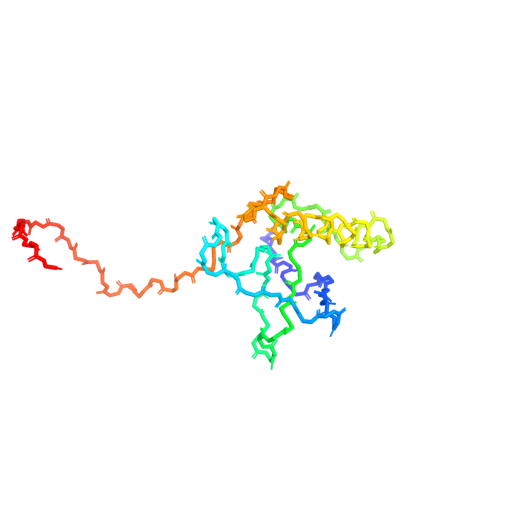.284 -29.428 10.260 1.00 38.75 100 ASN A C 1
ATOM 830 O O . ASN A 1 100 ? 6.259 -30.044 10.563 1.00 38.75 100 ASN A O 1
ATOM 834 N N . PRO A 1 101 ? 8.237 -29.978 9.484 1.00 44.41 101 PRO A N 1
ATOM 835 C CA . PRO A 1 101 ? 8.083 -31.288 8.844 1.00 44.41 101 PRO A CA 1
ATOM 836 C C . PRO A 1 101 ? 7.943 -32.466 9.822 1.00 44.41 101 PRO A C 1
ATOM 838 O O . PRO A 1 101 ? 7.656 -33.578 9.393 1.00 44.41 101 PRO A O 1
ATOM 841 N N . GLU A 1 102 ? 8.149 -32.250 11.124 1.00 42.78 102 GLU A N 1
ATOM 842 C CA . GLU A 1 102 ? 8.085 -33.304 12.143 1.00 42.78 102 GLU A CA 1
ATOM 843 C C . GLU A 1 102 ? 6.676 -33.606 12.685 1.00 42.78 102 GLU A C 1
ATOM 845 O O . GLU A 1 102 ? 6.529 -34.514 13.498 1.00 42.78 102 GLU A O 1
ATOM 850 N N . LEU A 1 103 ? 5.625 -32.902 12.250 1.00 41.00 103 LEU A N 1
ATOM 851 C CA . LEU A 1 103 ? 4.250 -33.152 12.713 1.00 41.00 103 LEU A CA 1
ATOM 852 C C . LEU A 1 103 ? 3.348 -33.682 11.590 1.00 41.00 103 LEU A C 1
ATOM 854 O O . LEU A 1 103 ? 2.303 -33.108 11.294 1.00 41.00 103 LEU A O 1
ATOM 858 N N . ILE A 1 104 ? 3.735 -34.805 10.982 1.00 33.91 104 ILE A N 1
ATOM 859 C CA . ILE A 1 104 ? 2.797 -35.668 10.252 1.00 33.91 104 ILE A CA 1
ATOM 860 C C . ILE A 1 104 ? 2.307 -36.724 11.247 1.00 33.91 104 ILE A C 1
ATOM 862 O O . ILE A 1 104 ? 2.983 -37.719 11.495 1.00 33.91 104 ILE A O 1
ATOM 866 N N . PHE A 1 105 ? 1.142 -36.489 11.855 1.00 35.09 105 PHE A N 1
ATOM 867 C CA . PHE A 1 105 ? 0.404 -37.554 12.532 1.00 35.09 105 PHE A CA 1
ATOM 868 C C . PHE A 1 105 ? -0.397 -38.312 11.477 1.00 35.09 105 PHE A C 1
ATOM 870 O O . PHE A 1 105 ? -1.399 -37.813 10.964 1.00 35.09 105 PHE A O 1
ATOM 877 N N . ASP A 1 106 ? 0.097 -39.501 11.138 1.00 35.12 106 ASP A N 1
ATOM 878 C CA . ASP A 1 106 ? -0.597 -40.469 10.297 1.00 35.12 106 ASP A CA 1
ATOM 879 C C . ASP A 1 106 ? -1.927 -40.840 10.966 1.00 35.12 106 ASP A C 1
ATOM 881 O O . ASP A 1 106 ? -1.988 -41.150 12.159 1.00 35.12 106 ASP A O 1
ATOM 885 N N . GLY A 1 107 ? -3.013 -40.714 10.209 1.00 42.44 107 GLY A N 1
ATOM 886 C CA . GLY A 1 107 ? -4.362 -40.793 10.742 1.00 42.44 107 GLY A CA 1
ATOM 887 C C . GLY A 1 107 ? -4.714 -42.181 11.265 1.00 42.44 107 GLY A C 1
ATOM 888 O O . GLY A 1 107 ? -4.678 -43.142 10.509 1.00 42.44 107 GLY A O 1
ATOM 889 N N . GLN A 1 108 ? -5.173 -42.255 12.517 1.00 34.41 108 GLN A N 1
ATOM 890 C CA . GLN A 1 108 ? -6.271 -43.132 12.929 1.00 34.41 108 GLN A CA 1
ATOM 891 C C . GLN A 1 108 ? -6.773 -42.800 14.350 1.00 34.41 108 GLN A C 1
ATOM 893 O O . GLN A 1 108 ? -5.998 -42.680 15.288 1.00 34.41 108 GLN A O 1
ATOM 898 N N . GLU A 1 109 ? -8.106 -42.740 14.448 1.00 30.75 109 GLU A N 1
ATOM 899 C CA . GLU A 1 109 ? -8.975 -42.841 15.637 1.00 30.75 109 GLU A CA 1
ATOM 900 C C . GLU A 1 109 ? -9.360 -41.578 16.445 1.00 30.75 109 GLU A C 1
ATOM 902 O O . GLU A 1 109 ? -8.601 -41.001 17.210 1.00 30.75 109 GLU A O 1
ATOM 907 N N . ALA A 1 110 ? -10.636 -41.210 16.239 1.00 29.55 110 ALA A N 1
ATOM 908 C CA . ALA A 1 110 ? -11.694 -40.913 17.214 1.00 29.55 110 ALA A CA 1
ATOM 909 C C . ALA A 1 110 ? -11.330 -40.245 18.554 1.00 29.55 110 ALA A C 1
ATOM 911 O O . ALA A 1 110 ? -10.645 -40.838 19.373 1.00 29.55 110 ALA A O 1
ATOM 912 N N . ILE A 1 111 ? -11.974 -39.111 18.867 1.00 28.56 111 ILE A N 1
ATOM 913 C CA . ILE A 1 111 ? -13.183 -39.013 19.720 1.00 28.56 111 ILE A CA 1
ATOM 914 C C . ILE A 1 111 ? -13.604 -37.544 19.906 1.00 28.56 111 ILE A C 1
ATOM 916 O O . ILE A 1 111 ? -12.781 -36.638 19.967 1.00 28.56 111 ILE A O 1
ATOM 920 N N . GLN A 1 112 ? -14.918 -37.329 19.998 1.00 35.03 112 GLN A N 1
ATOM 921 C CA . GLN A 1 112 ? -15.549 -36.084 20.445 1.00 35.03 112 GLN A CA 1
ATOM 922 C C . GLN A 1 112 ? -14.986 -35.616 21.797 1.00 35.03 112 GLN A C 1
ATOM 924 O O . GLN A 1 112 ? -14.864 -36.427 22.710 1.00 35.03 112 GLN A O 1
ATOM 929 N N . SER A 1 113 ? -14.817 -34.305 21.981 1.00 30.69 113 SER A N 1
ATOM 930 C CA . SER A 1 113 ? -15.212 -33.639 23.228 1.00 30.69 113 SER A CA 1
ATOM 931 C C . SER A 1 113 ? -15.317 -32.133 23.019 1.00 30.69 113 SER A C 1
ATOM 933 O O . SER A 1 113 ? -14.356 -31.480 22.628 1.00 30.69 113 SER A O 1
ATOM 935 N N . ASN A 1 114 ? -16.500 -31.607 23.329 1.00 35.03 114 ASN A N 1
ATOM 936 C CA . ASN A 1 114 ? -16.735 -30.201 23.625 1.00 35.03 114 ASN A CA 1
ATOM 937 C C . ASN A 1 114 ? -15.804 -29.739 24.756 1.00 35.03 114 ASN A C 1
ATOM 939 O O . ASN A 1 114 ? -15.616 -30.500 25.707 1.00 35.03 114 ASN A O 1
ATOM 943 N N . TYR A 1 115 ? -15.286 -28.517 24.654 1.00 39.78 115 TYR A N 1
ATOM 944 C CA . TYR A 1 115 ? -15.463 -27.406 25.602 1.00 39.78 115 TYR A CA 1
ATOM 945 C C . TYR A 1 115 ? -14.982 -26.111 24.946 1.00 39.78 115 TYR A C 1
ATOM 947 O O . TYR A 1 115 ? -13.966 -26.168 24.218 1.00 39.78 115 TYR A O 1
#